Protein AF-A0A7W1UTQ9-F1 (afdb_monomer)

Nearest PDB structures (foldseek):
  7szv-assembly1_B-2  TM=9.797E-01  e=1.679E-14  Mycobacterium marinum
  2vig-assembly2_H  TM=9.813E-01  e=2.450E-12  Homo sapiens
  2vig-assembly2_F  TM=9.809E-01  e=3.772E-12  Homo sapiens
  1jqi-assembly1_B  TM=9.620E-01  e=3.114E-12  Rattus norvegicus
  1ukw-assembly1_A  TM=9.855E-01  e=5.534E-12  Thermus thermophilus

Structure (mmCIF, N/CA/C/O backbone):
data_AF-A0A7W1UTQ9-F1
#
_entry.id   AF-A0A7W1UTQ9-F1
#
loop_
_atom_site.group_P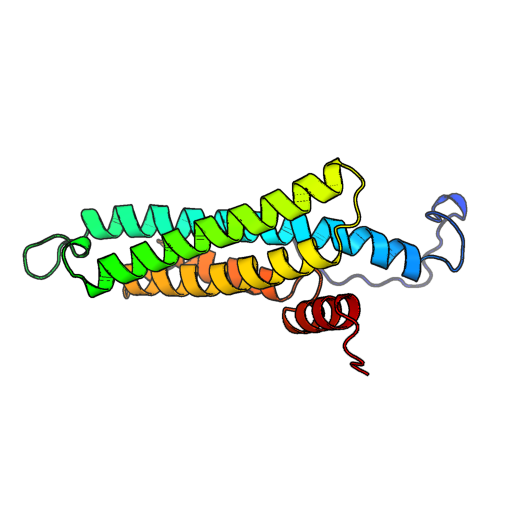DB
_atom_site.id
_atom_site.type_symbol
_atom_site.label_atom_id
_atom_site.label_alt_id
_atom_site.label_comp_id
_atom_site.label_asym_id
_atom_site.label_entity_id
_atom_site.label_seq_id
_atom_site.pdbx_PDB_ins_code
_atom_site.Cartn_x
_atom_site.Cartn_y
_atom_site.Cartn_z
_atom_site.occupancy
_atom_site.B_iso_or_equiv
_atom_site.auth_seq_id
_atom_site.auth_comp_id
_atom_site.auth_asym_id
_atom_site.auth_atom_id
_atom_site.pdbx_PDB_model_num
ATOM 1 N N . ASP A 1 1 ? 14.713 -11.312 3.404 1.00 89.75 1 ASP A N 1
ATOM 2 C CA . ASP A 1 1 ? 15.948 -10.779 4.019 1.00 89.75 1 ASP A CA 1
ATOM 3 C C . ASP A 1 1 ? 16.493 -9.666 3.128 1.00 89.75 1 ASP A C 1
ATOM 5 O O . ASP A 1 1 ? 16.121 -9.619 1.962 1.00 89.75 1 ASP A O 1
ATOM 9 N N . THR A 1 2 ? 17.295 -8.745 3.664 1.00 93.19 2 THR A N 1
ATOM 10 C CA . THR A 1 2 ? 17.804 -7.588 2.905 1.00 93.19 2 THR A CA 1
ATOM 11 C C . THR A 1 2 ? 19.288 -7.421 3.188 1.00 93.19 2 THR A C 1
ATOM 13 O O . THR A 1 2 ? 19.672 -7.238 4.341 1.00 93.19 2 THR A O 1
ATOM 16 N N . HIS A 1 3 ? 20.118 -7.466 2.145 1.00 95.69 3 HIS A N 1
ATOM 17 C CA . HIS A 1 3 ? 21.574 -7.466 2.269 1.00 95.69 3 HIS A CA 1
ATOM 18 C C . HIS A 1 3 ? 22.229 -6.624 1.172 1.00 95.69 3 HIS A C 1
ATOM 20 O O . HIS A 1 3 ? 21.743 -6.563 0.043 1.00 95.69 3 HIS A O 1
ATOM 26 N N . GLY A 1 4 ? 23.354 -5.986 1.497 1.00 96.44 4 GLY A N 1
ATOM 27 C CA . GLY A 1 4 ? 24.214 -5.371 0.488 1.00 96.44 4 GLY A CA 1
ATOM 28 C C . GLY A 1 4 ? 24.963 -6.438 -0.312 1.00 96.44 4 GLY A C 1
ATOM 29 O O . GLY A 1 4 ? 25.402 -7.438 0.253 1.00 96.44 4 GLY A O 1
ATOM 30 N N . LEU A 1 5 ? 25.133 -6.211 -1.616 1.00 96.50 5 LEU A N 1
ATOM 31 C CA . LEU A 1 5 ? 25.917 -7.069 -2.506 1.00 96.50 5 LEU A CA 1
ATOM 32 C C . LEU A 1 5 ? 27.124 -6.299 -3.047 1.00 96.50 5 LEU A C 1
ATOM 34 O O . LEU A 1 5 ? 27.010 -5.123 -3.392 1.00 96.50 5 LEU A O 1
ATOM 38 N N . ALA A 1 6 ? 28.269 -6.975 -3.148 1.00 96.75 6 ALA A N 1
ATOM 39 C CA . ALA A 1 6 ? 29.485 -6.443 -3.752 1.00 96.75 6 ALA A CA 1
ATOM 40 C C . ALA A 1 6 ? 29.976 -7.396 -4.844 1.00 96.75 6 ALA A C 1
ATOM 42 O O . ALA A 1 6 ? 30.065 -8.605 -4.632 1.00 96.75 6 ALA A O 1
ATOM 43 N N . PHE A 1 7 ? 30.314 -6.837 -6.004 1.00 97.00 7 PHE A N 1
ATOM 44 C CA . PHE A 1 7 ? 30.833 -7.580 -7.147 1.00 97.00 7 PHE A CA 1
ATOM 45 C C . PHE A 1 7 ? 32.273 -7.126 -7.397 1.00 97.00 7 PHE A C 1
ATOM 47 O O . PHE A 1 7 ? 32.495 -5.966 -7.736 1.00 97.00 7 PHE A O 1
ATOM 54 N N . ASN A 1 8 ? 33.245 -8.021 -7.211 1.00 97.69 8 ASN A N 1
ATOM 55 C CA . ASN A 1 8 ? 34.663 -7.759 -7.465 1.00 97.69 8 ASN A CA 1
ATOM 56 C C . ASN A 1 8 ? 35.216 -8.832 -8.405 1.00 97.69 8 ASN A C 1
ATOM 58 O O . ASN A 1 8 ? 35.176 -10.014 -8.067 1.00 97.69 8 ASN A O 1
ATOM 62 N N . ASP A 1 9 ? 35.669 -8.421 -9.591 1.00 97.06 9 ASP A N 1
ATOM 63 C CA . ASP A 1 9 ? 36.199 -9.296 -10.647 1.00 97.06 9 ASP A CA 1
ATOM 64 C C . ASP A 1 9 ? 35.330 -10.536 -10.958 1.00 97.06 9 ASP A C 1
ATOM 66 O O . ASP A 1 9 ? 35.819 -11.592 -11.371 1.00 97.06 9 ASP A O 1
ATOM 70 N N . CYS A 1 10 ? 34.008 -10.414 -10.784 1.00 97.56 10 CYS A N 1
ATOM 71 C CA . CYS A 1 10 ? 33.065 -11.495 -11.048 1.00 97.56 10 CYS A CA 1
ATOM 72 C C . CYS A 1 10 ? 33.012 -11.801 -12.551 1.00 97.56 10 CYS A C 1
ATOM 74 O O . CYS A 1 10 ? 32.627 -10.960 -13.364 1.00 97.56 10 CYS A O 1
ATOM 76 N N . ARG A 1 11 ? 33.357 -13.035 -12.926 1.00 97.56 11 ARG A N 1
ATOM 77 C CA . ARG A 1 11 ? 33.235 -13.523 -14.304 1.00 97.56 11 ARG A CA 1
ATOM 78 C C . ARG A 1 11 ? 31.848 -14.116 -14.514 1.00 97.56 11 ARG A C 1
ATOM 80 O O . ARG A 1 11 ? 31.490 -15.082 -13.849 1.00 97.56 11 ARG A O 1
ATOM 87 N N . VAL A 1 12 ? 31.093 -13.552 -15.452 1.00 97.38 12 VAL A N 1
ATOM 88 C CA . VAL A 1 12 ? 29.738 -13.999 -15.794 1.00 97.38 12 VAL A CA 1
ATOM 89 C C . VAL A 1 12 ? 29.716 -14.445 -17.262 1.00 97.38 12 VAL A C 1
ATOM 91 O O . VAL A 1 12 ? 30.163 -13.676 -18.119 1.00 97.38 12 VAL A O 1
ATOM 94 N N . PRO A 1 13 ? 29.235 -15.664 -17.574 1.00 97.94 13 PRO A N 1
ATOM 95 C CA . PRO A 1 13 ? 29.067 -16.128 -18.950 1.00 97.94 13 PRO A CA 1
ATOM 96 C C . PRO A 1 13 ? 28.185 -15.193 -19.787 1.00 97.94 13 PRO A C 1
ATOM 98 O O . PRO A 1 13 ? 27.215 -14.625 -19.288 1.00 97.94 13 PRO A O 1
ATOM 101 N N . ALA A 1 14 ? 28.495 -15.053 -21.080 1.00 97.00 14 ALA A N 1
ATOM 102 C CA . ALA A 1 14 ? 27.739 -14.174 -21.980 1.00 97.00 14 ALA A CA 1
ATOM 103 C C . ALA A 1 14 ? 26.271 -14.610 -22.160 1.00 97.00 14 ALA A C 1
ATOM 105 O O . ALA A 1 14 ? 25.413 -13.767 -22.402 1.00 97.00 14 ALA A O 1
ATOM 106 N N . GLU A 1 15 ? 25.987 -15.904 -22.000 1.00 97.44 15 GLU A N 1
ATOM 107 C CA . GLU A 1 15 ? 24.640 -16.493 -22.043 1.00 97.44 15 GLU A CA 1
ATOM 108 C C . GLU A 1 15 ? 23.722 -16.039 -20.896 1.00 97.44 15 GLU A C 1
ATOM 110 O O . GLU A 1 15 ? 22.506 -16.110 -21.035 1.00 97.44 15 GLU A O 1
ATOM 115 N N . ASN A 1 16 ? 24.273 -15.495 -19.803 1.00 97.50 16 ASN A N 1
ATOM 116 C CA . ASN A 1 16 ? 23.481 -14.951 -18.694 1.00 97.50 16 ASN A CA 1
ATOM 117 C C . ASN A 1 16 ? 22.987 -13.515 -18.963 1.00 97.50 16 ASN A C 1
ATOM 119 O O . ASN A 1 16 ? 22.353 -12.909 -18.096 1.00 97.50 16 ASN A O 1
ATOM 123 N N . LEU A 1 17 ? 23.299 -12.929 -20.125 1.00 96.25 17 LEU A N 1
ATOM 124 C CA . LEU A 1 17 ? 22.776 -11.623 -20.511 1.00 96.25 17 LEU A CA 1
ATOM 125 C C . LEU A 1 17 ? 21.264 -11.716 -20.762 1.00 96.25 17 LEU A C 1
ATOM 127 O O . LEU A 1 17 ? 20.819 -12.396 -21.683 1.00 96.25 17 LEU A O 1
ATOM 131 N N . LEU A 1 18 ? 20.480 -10.970 -19.984 1.00 94.75 18 LEU A N 1
ATOM 132 C CA . LEU A 1 18 ? 19.041 -10.842 -20.204 1.00 94.75 18 LEU A CA 1
ATOM 133 C C . LEU A 1 18 ? 18.758 -9.811 -21.306 1.00 94.75 18 LEU A C 1
ATOM 135 O O . LEU A 1 18 ? 19.064 -8.620 -21.173 1.00 94.75 18 LEU A O 1
ATOM 139 N N . GLY A 1 19 ? 18.176 -10.287 -22.407 1.00 93.62 19 GLY A N 1
ATOM 140 C CA . GLY A 1 19 ? 17.827 -9.464 -23.562 1.00 93.62 19 GLY A CA 1
ATOM 141 C C . GLY A 1 19 ? 19.052 -8.925 -24.306 1.00 93.62 19 GLY A C 1
ATOM 142 O O . GLY A 1 19 ? 20.062 -9.604 -24.480 1.00 93.62 19 GLY A O 1
ATOM 143 N N . THR A 1 20 ? 18.961 -7.682 -24.782 1.00 94.81 20 THR A N 1
ATOM 144 C CA . THR A 1 20 ? 19.984 -7.083 -25.654 1.00 94.81 20 THR A CA 1
ATOM 145 C C . THR A 1 20 ? 20.926 -6.164 -24.878 1.00 94.81 20 THR A C 1
ATOM 147 O O . THR A 1 20 ? 20.493 -5.296 -24.111 1.00 94.81 20 THR A O 1
ATOM 150 N N . ARG A 1 21 ? 22.240 -6.281 -25.124 1.00 95.31 21 ARG A N 1
ATOM 151 C CA . ARG A 1 21 ? 23.258 -5.393 -24.532 1.00 95.31 21 ARG A CA 1
ATOM 152 C C . ARG A 1 21 ? 22.908 -3.921 -24.798 1.00 95.31 21 ARG A C 1
ATOM 154 O O . ARG A 1 21 ? 22.602 -3.539 -25.922 1.00 95.31 21 ARG A O 1
ATOM 161 N N . GLY A 1 22 ? 22.966 -3.096 -23.751 1.00 95.19 22 GLY A N 1
ATOM 162 C CA . GLY A 1 22 ? 22.624 -1.667 -23.811 1.00 95.19 22 GLY A CA 1
ATOM 163 C C . GLY A 1 22 ? 21.135 -1.350 -23.621 1.00 95.19 22 GLY A C 1
ATOM 164 O O . GLY A 1 22 ? 20.782 -0.183 -23.491 1.00 95.19 22 GLY A O 1
ATOM 165 N N . ARG A 1 23 ? 20.256 -2.359 -23.538 1.00 94.56 23 ARG A N 1
ATOM 166 C CA . ARG A 1 23 ? 18.808 -2.180 -23.309 1.00 94.56 23 ARG A CA 1
ATOM 167 C C . ARG A 1 23 ? 18.374 -2.395 -21.858 1.00 94.56 23 ARG A C 1
ATOM 169 O O . ARG A 1 23 ? 17.179 -2.439 -21.593 1.00 94.56 23 ARG A O 1
ATOM 176 N N . GLY A 1 24 ? 19.314 -2.528 -20.919 1.00 93.38 24 GLY A N 1
ATOM 177 C CA . GLY A 1 24 ? 19.009 -2.835 -19.515 1.00 93.38 24 GLY A CA 1
ATOM 178 C C . GLY A 1 24 ? 18.099 -1.802 -18.848 1.00 93.38 24 GLY A C 1
ATOM 179 O O . GLY A 1 24 ? 17.149 -2.175 -18.179 1.00 93.38 24 GLY A O 1
ATOM 180 N N . PHE A 1 25 ? 18.327 -0.508 -19.097 1.00 90.75 25 PHE A N 1
ATOM 181 C CA . PHE A 1 25 ? 17.506 0.552 -18.505 1.00 90.75 25 PHE A CA 1
ATOM 182 C C . PHE A 1 25 ? 16.053 0.536 -19.004 1.00 90.75 25 PHE A C 1
ATOM 184 O O . PHE A 1 25 ? 15.135 0.646 -18.203 1.00 90.75 25 PHE A O 1
ATOM 191 N N . ALA A 1 26 ? 15.837 0.359 -20.312 1.00 88.44 26 ALA A N 1
ATOM 192 C CA . ALA A 1 26 ? 14.489 0.290 -20.881 1.00 88.44 26 ALA A CA 1
ATOM 193 C C . ALA A 1 26 ? 13.723 -0.941 -20.370 1.00 88.44 26 ALA A C 1
ATOM 195 O O . ALA A 1 26 ? 12.605 -0.796 -19.894 1.00 88.44 26 ALA A O 1
ATOM 196 N N . GLN A 1 27 ? 14.368 -2.115 -20.379 1.00 89.00 27 GLN A N 1
ATOM 197 C CA . GLN A 1 27 ? 13.790 -3.347 -19.827 1.00 89.00 27 GLN A CA 1
ATOM 198 C C . GLN A 1 27 ? 13.458 -3.201 -18.336 1.00 89.00 27 GLN A C 1
ATOM 200 O O . GLN A 1 27 ? 12.397 -3.618 -17.892 1.00 89.00 27 GLN A O 1
ATOM 205 N N . PHE A 1 28 ? 14.346 -2.572 -17.558 1.00 88.12 28 PHE A N 1
ATOM 206 C CA . PHE A 1 28 ? 14.101 -2.318 -16.141 1.00 88.12 28 PHE A CA 1
ATOM 207 C C . PHE A 1 28 ? 12.861 -1.444 -15.924 1.00 88.12 28 PHE A C 1
ATOM 209 O O . PHE A 1 28 ? 12.029 -1.776 -15.088 1.00 88.12 28 PHE A O 1
ATOM 216 N N . LEU A 1 29 ? 12.706 -0.358 -16.691 1.00 85.75 29 LEU A N 1
ATOM 217 C CA . LEU A 1 29 ? 11.546 0.527 -16.564 1.00 85.75 29 LEU A CA 1
ATOM 218 C C . LEU A 1 29 ? 10.218 -0.160 -16.905 1.00 85.75 29 LEU A C 1
ATOM 220 O O . LEU A 1 29 ? 9.220 0.167 -16.272 1.00 85.75 29 LEU A O 1
ATOM 224 N N . GLU A 1 30 ? 10.206 -1.085 -17.867 1.00 82.56 30 GLU A N 1
ATOM 225 C CA . GLU A 1 30 ? 9.004 -1.845 -18.245 1.00 82.56 30 GLU A CA 1
ATOM 226 C C . GLU A 1 30 ? 8.501 -2.733 -17.094 1.00 82.56 30 GLU A C 1
ATOM 228 O O . GLU A 1 30 ? 7.301 -2.807 -16.847 1.00 82.56 30 GLU A O 1
ATOM 233 N N . ILE A 1 31 ? 9.413 -3.350 -16.337 1.00 86.69 31 ILE A N 1
ATOM 234 C CA . ILE A 1 31 ? 9.070 -4.267 -15.234 1.00 86.69 31 ILE A CA 1
ATOM 235 C C . ILE A 1 31 ? 8.538 -3.513 -14.000 1.00 86.69 31 ILE A C 1
ATOM 237 O O . ILE A 1 31 ? 7.732 -4.046 -13.237 1.00 86.69 31 ILE A O 1
ATOM 241 N N . LEU A 1 32 ? 8.948 -2.255 -13.798 1.00 89.50 32 LEU A N 1
ATOM 242 C CA . LEU A 1 32 ? 8.516 -1.461 -12.639 1.00 89.50 32 LEU A CA 1
ATOM 243 C C . LEU A 1 32 ? 7.004 -1.202 -12.609 1.00 89.50 32 LEU A C 1
ATOM 245 O O . LEU A 1 32 ? 6.445 -0.982 -11.534 1.00 89.50 32 LEU A O 1
ATOM 249 N N . ASP A 1 33 ? 6.341 -1.170 -13.765 1.00 92.25 33 ASP A N 1
ATOM 250 C CA . ASP A 1 33 ? 4.904 -0.895 -13.827 1.00 92.25 33 ASP A CA 1
ATOM 251 C C . ASP A 1 33 ? 4.102 -2.039 -13.175 1.00 92.25 33 ASP A C 1
ATOM 253 O O . ASP A 1 33 ? 3.206 -1.776 -12.370 1.00 92.25 33 ASP A O 1
ATOM 257 N N . GLU A 1 34 ? 4.490 -3.294 -13.418 1.00 94.06 34 GLU A N 1
ATOM 258 C CA . GLU A 1 34 ? 3.906 -4.480 -12.777 1.00 94.06 34 GLU A CA 1
ATOM 259 C C . GLU A 1 34 ? 4.206 -4.502 -11.269 1.00 94.06 34 GLU A C 1
ATOM 261 O O . GLU A 1 34 ? 3.307 -4.702 -10.444 1.00 94.06 34 GLU A O 1
ATOM 266 N N . GLY A 1 35 ? 5.453 -4.194 -10.888 1.00 95.31 35 GLY A N 1
ATOM 267 C CA . GLY A 1 35 ? 5.878 -4.120 -9.486 1.00 95.31 35 GLY A CA 1
ATOM 268 C C . GLY A 1 35 ? 5.045 -3.138 -8.652 1.00 95.31 35 GLY A C 1
ATOM 269 O O . GLY A 1 35 ? 4.682 -3.430 -7.509 1.00 95.31 35 GLY A O 1
ATOM 270 N N . ARG A 1 36 ? 4.646 -1.999 -9.232 1.00 97.62 36 ARG A N 1
ATOM 271 C CA . ARG A 1 36 ? 3.767 -1.023 -8.562 1.00 97.62 36 ARG A CA 1
ATOM 272 C C . ARG A 1 36 ? 2.390 -1.593 -8.245 1.00 97.62 36 ARG A C 1
ATOM 274 O O . ARG A 1 36 ? 1.881 -1.326 -7.157 1.00 97.62 36 ARG A O 1
ATOM 281 N N . VAL A 1 37 ? 1.805 -2.384 -9.147 1.00 98.00 37 VAL A N 1
ATOM 282 C CA . VAL A 1 37 ? 0.515 -3.053 -8.906 1.00 98.00 37 VAL A CA 1
ATOM 283 C C . VAL A 1 37 ? 0.646 -4.038 -7.743 1.00 98.00 37 VAL A C 1
ATOM 285 O O . VAL A 1 37 ? -0.193 -4.034 -6.840 1.00 98.00 37 VAL A O 1
ATOM 288 N N . ALA A 1 38 ? 1.735 -4.811 -7.702 1.00 97.31 38 ALA A N 1
ATOM 289 C CA . ALA A 1 38 ? 2.001 -5.753 -6.617 1.00 97.31 38 ALA A CA 1
ATOM 290 C C . ALA A 1 38 ? 2.157 -5.054 -5.251 1.00 97.31 38 ALA A C 1
ATOM 292 O O . ALA A 1 38 ? 1.511 -5.446 -4.277 1.00 97.31 38 ALA A O 1
ATOM 293 N N . ILE A 1 39 ? 2.947 -3.976 -5.168 1.00 98.19 39 ILE A N 1
ATOM 294 C CA . ILE A 1 39 ? 3.104 -3.193 -3.927 1.00 98.19 39 ILE A CA 1
ATOM 295 C C . ILE A 1 39 ? 1.779 -2.558 -3.489 1.00 98.19 39 ILE A C 1
ATOM 297 O O . ILE A 1 39 ? 1.453 -2.560 -2.300 1.00 98.19 39 ILE A O 1
ATOM 301 N N . ALA A 1 40 ? 0.988 -2.045 -4.432 1.00 98.50 40 ALA A N 1
ATOM 302 C CA . ALA A 1 40 ? -0.324 -1.488 -4.133 1.00 98.50 40 ALA A CA 1
ATOM 303 C C . ALA A 1 40 ? -1.284 -2.556 -3.569 1.00 98.50 40 ALA A C 1
ATOM 305 O O . ALA A 1 40 ? -2.015 -2.289 -2.615 1.00 98.50 40 ALA A O 1
ATOM 306 N N . ALA A 1 41 ? -1.238 -3.785 -4.092 1.00 98.62 41 ALA A N 1
ATOM 307 C CA . ALA A 1 41 ? -2.017 -4.909 -3.575 1.00 98.62 41 ALA A CA 1
ATOM 308 C C . ALA A 1 41 ? -1.611 -5.304 -2.142 1.00 98.62 41 ALA A C 1
ATOM 310 O O . ALA A 1 41 ? -2.486 -5.563 -1.312 1.00 98.62 41 ALA A O 1
ATOM 311 N N . LEU A 1 42 ? -0.311 -5.281 -1.812 1.00 98.31 42 LEU A N 1
ATOM 312 C CA . LEU A 1 42 ? 0.152 -5.473 -0.429 1.00 98.31 42 LEU A CA 1
ATOM 313 C C . LEU A 1 42 ? -0.444 -4.415 0.507 1.00 98.31 42 LEU A C 1
ATOM 315 O O . LEU A 1 42 ? -0.930 -4.748 1.588 1.00 98.31 42 LEU A O 1
ATOM 319 N N . ALA A 1 43 ? -0.458 -3.152 0.076 1.00 98.50 43 ALA A N 1
ATOM 320 C CA . ALA A 1 43 ? -1.016 -2.054 0.856 1.00 98.50 43 ALA A CA 1
ATOM 321 C C . ALA A 1 43 ? -2.523 -2.227 1.120 1.00 98.50 43 ALA A C 1
ATOM 323 O O . ALA A 1 43 ? -2.969 -2.018 2.246 1.00 98.50 43 ALA A O 1
ATOM 324 N N . VAL A 1 44 ? -3.297 -2.704 0.135 1.00 98.81 44 VAL A N 1
ATOM 325 C CA . VAL A 1 44 ? -4.718 -3.063 0.327 1.00 98.81 44 VAL A CA 1
ATOM 326 C C . VAL A 1 44 ? -4.883 -4.122 1.421 1.00 98.81 44 VAL A C 1
ATOM 328 O O . VAL A 1 44 ? -5.763 -3.993 2.271 1.00 98.81 44 VAL A O 1
ATOM 331 N N . GLY A 1 45 ? -4.024 -5.147 1.438 1.00 98.50 45 GLY A N 1
ATOM 332 C CA . GLY A 1 45 ? -4.034 -6.172 2.485 1.00 98.50 45 GLY A CA 1
ATOM 333 C C . GLY A 1 45 ? -3.742 -5.609 3.880 1.00 98.50 45 GLY A C 1
ATOM 334 O O . GLY A 1 45 ? -4.403 -5.986 4.848 1.00 98.50 45 GLY A O 1
ATOM 335 N N . VAL A 1 46 ? -2.801 -4.665 3.983 1.00 98.38 46 VAL A N 1
ATOM 336 C CA . VAL A 1 46 ? -2.501 -3.968 5.244 1.00 98.38 46 VAL A CA 1
ATOM 337 C C . VAL A 1 46 ? -3.707 -3.162 5.728 1.00 98.38 46 VAL A C 1
ATOM 339 O O . VAL A 1 46 ? -4.087 -3.296 6.890 1.00 98.38 46 VAL A O 1
ATOM 342 N N . ILE A 1 47 ? -4.339 -2.371 4.851 1.00 98.69 47 ILE A N 1
ATOM 343 C CA . ILE A 1 47 ? -5.519 -1.571 5.216 1.00 98.69 47 ILE A CA 1
ATOM 344 C C . ILE A 1 47 ? -6.650 -2.487 5.704 1.00 98.69 47 ILE A C 1
ATOM 346 O O . ILE A 1 47 ? -7.208 -2.232 6.770 1.00 98.69 47 ILE A O 1
ATOM 350 N N . GLN A 1 48 ? -6.948 -3.573 4.976 1.00 98.69 48 GLN A N 1
ATOM 351 C CA . GLN A 1 48 ? -7.975 -4.544 5.378 1.00 98.69 48 GLN A CA 1
ATOM 352 C C . GLN A 1 48 ? -7.704 -5.065 6.786 1.00 98.69 48 GLN A C 1
ATOM 354 O O . GLN A 1 48 ? -8.597 -5.056 7.630 1.00 98.69 48 GLN A O 1
ATOM 359 N N . ARG A 1 49 ? -6.460 -5.471 7.065 1.00 98.06 49 ARG A N 1
ATOM 360 C CA . ARG A 1 49 ? -6.131 -6.017 8.378 1.00 98.06 49 ARG A CA 1
ATOM 361 C C . ARG A 1 49 ? -6.289 -4.983 9.491 1.00 98.06 49 ARG A C 1
ATOM 363 O O . ARG A 1 49 ? -6.787 -5.323 10.560 1.00 98.06 49 ARG A O 1
ATOM 370 N N . CYS A 1 50 ? -5.927 -3.726 9.235 1.00 98.31 50 CYS A N 1
ATOM 371 C CA . CYS A 1 50 ? -6.159 -2.630 10.174 1.00 98.31 50 CYS A CA 1
ATOM 372 C C . CYS A 1 50 ? -7.647 -2.403 10.463 1.00 98.31 50 CYS A C 1
ATOM 374 O O . CYS A 1 50 ? -7.990 -2.166 11.620 1.00 98.31 50 CYS A O 1
ATOM 376 N N . VAL A 1 51 ? -8.519 -2.490 9.452 1.00 98.62 51 VAL A N 1
ATOM 377 C CA . VAL A 1 51 ? -9.976 -2.406 9.643 1.00 98.62 51 VAL A CA 1
ATOM 378 C C . VAL A 1 51 ? -10.464 -3.565 10.508 1.00 98.62 51 VAL A C 1
ATOM 380 O O . VAL A 1 51 ? -11.099 -3.321 11.533 1.00 98.62 51 VAL A O 1
ATOM 383 N N . ASP A 1 52 ? -10.121 -4.802 10.145 1.00 98.44 52 ASP A N 1
ATOM 384 C CA . ASP A 1 52 ? -10.580 -6.008 10.843 1.00 98.44 52 ASP A CA 1
ATOM 385 C C . ASP A 1 52 ? -10.185 -5.983 12.329 1.00 98.44 52 ASP A C 1
ATOM 387 O O . ASP A 1 52 ? -11.023 -6.180 13.214 1.00 98.44 52 ASP A O 1
ATOM 391 N N . ASP A 1 53 ? -8.912 -5.679 12.608 1.00 97.31 53 ASP A N 1
ATOM 392 C CA . ASP A 1 53 ? -8.378 -5.601 13.969 1.00 97.31 53 ASP A CA 1
ATOM 393 C C . ASP A 1 53 ? -9.012 -4.455 14.765 1.00 97.31 53 ASP A C 1
ATOM 395 O O . ASP A 1 53 ? -9.346 -4.622 15.941 1.00 97.31 53 ASP A O 1
ATOM 399 N N . ALA A 1 54 ? -9.206 -3.290 14.140 1.00 97.94 54 ALA A N 1
ATOM 400 C CA . ALA A 1 54 ? -9.820 -2.142 14.796 1.00 97.94 54 ALA A CA 1
ATOM 401 C C . ALA A 1 54 ? -11.298 -2.379 15.119 1.00 97.94 54 ALA A C 1
ATOM 403 O O . ALA A 1 54 ? -11.735 -2.013 16.209 1.00 97.94 54 ALA A O 1
ATOM 404 N N . VAL A 1 55 ? -12.060 -3.002 14.216 1.00 98.56 55 VAL A N 1
ATOM 405 C CA . VAL A 1 55 ? -13.470 -3.357 14.443 1.00 98.56 55 VAL A CA 1
ATOM 406 C C . VAL A 1 55 ? -13.592 -4.358 15.585 1.00 98.56 55 VAL A C 1
ATOM 408 O O . VAL A 1 55 ? -14.410 -4.153 16.486 1.00 98.56 55 VAL A O 1
ATOM 411 N N . LEU A 1 56 ? -12.776 -5.416 15.581 1.00 98.19 56 LEU A N 1
ATOM 412 C CA . LEU A 1 56 ? -12.778 -6.414 16.649 1.00 98.19 56 LEU A CA 1
ATOM 413 C C . LEU A 1 56 ? -12.463 -5.761 18.001 1.00 98.19 56 LEU A C 1
ATOM 415 O O . LEU A 1 56 ? -13.275 -5.811 18.928 1.00 98.19 56 LEU A O 1
ATOM 419 N N . TYR A 1 57 ? -11.333 -5.055 18.085 1.00 97.88 57 TYR A N 1
ATOM 420 C CA . TYR A 1 57 ? -10.890 -4.426 19.326 1.00 97.88 57 TYR A CA 1
ATOM 421 C C . TYR A 1 57 ? -11.875 -3.369 19.829 1.00 97.88 57 TYR A C 1
ATOM 423 O O . TYR A 1 57 ? -12.131 -3.283 21.030 1.00 97.88 57 TYR A O 1
ATOM 431 N N . ALA A 1 58 ? -12.472 -2.578 18.932 1.00 98.38 58 ALA A N 1
ATOM 432 C CA . ALA A 1 58 ? -13.420 -1.541 19.318 1.00 98.38 58 ALA A CA 1
ATOM 433 C C . ALA A 1 58 ? -14.708 -2.097 19.946 1.00 98.38 58 ALA A C 1
ATOM 435 O O . ALA A 1 58 ? -15.322 -1.417 20.776 1.00 98.38 58 ALA A O 1
ATOM 436 N N . ASN A 1 59 ? -15.104 -3.316 19.574 1.00 98.56 59 ASN A N 1
ATOM 437 C CA . ASN A 1 59 ? -16.276 -3.990 20.126 1.00 98.56 59 ASN A CA 1
ATOM 438 C C . ASN A 1 59 ? -15.977 -4.735 21.436 1.00 98.56 59 ASN A C 1
ATOM 440 O O . ASN A 1 59 ? -16.844 -4.799 22.306 1.00 98.56 59 ASN A O 1
ATOM 444 N N . GLU A 1 60 ? -14.763 -5.259 21.613 1.00 97.81 60 GLU A N 1
ATOM 445 C CA . GLU A 1 60 ? -14.373 -5.993 22.826 1.00 97.81 60 GLU A CA 1
ATOM 446 C C . GLU A 1 60 ? -13.880 -5.068 23.947 1.00 97.81 60 GLU A C 1
ATOM 448 O O . GLU A 1 60 ? -14.182 -5.260 25.132 1.00 97.81 60 GLU A O 1
ATOM 453 N N . ARG A 1 61 ? -13.114 -4.029 23.597 1.00 98.00 61 ARG A N 1
ATOM 454 C CA . ARG A 1 61 ? -12.521 -3.125 24.578 1.00 98.00 61 ARG A CA 1
ATOM 455 C C . ARG A 1 61 ? -13.589 -2.225 25.181 1.00 98.00 61 ARG A C 1
ATOM 457 O O . ARG A 1 61 ? -14.176 -1.390 24.502 1.00 98.00 61 ARG A O 1
ATOM 464 N N . THR A 1 62 ? -13.754 -2.318 26.497 1.00 98.25 62 THR A N 1
ATOM 465 C CA . THR A 1 62 ? -14.651 -1.449 27.266 1.00 98.25 62 THR A CA 1
ATOM 466 C C . THR A 1 62 ? -13.883 -0.325 27.962 1.00 98.25 62 THR A C 1
ATOM 468 O O . THR A 1 62 ? -12.861 -0.558 28.609 1.00 98.25 62 THR A O 1
ATOM 471 N N . ALA A 1 63 ? -14.399 0.900 27.862 1.00 97.19 63 ALA A N 1
ATOM 472 C CA . ALA A 1 63 ? -13.978 2.047 28.663 1.00 97.19 63 ALA A CA 1
ATOM 473 C C . ALA A 1 63 ? -15.199 2.918 28.974 1.00 97.19 63 ALA A C 1
ATOM 475 O O . ALA A 1 63 ? -16.118 3.013 28.164 1.00 97.19 63 ALA A O 1
ATOM 476 N N . PHE A 1 64 ? -15.223 3.543 30.155 1.00 96.56 64 PHE A N 1
ATOM 477 C CA . PHE A 1 64 ? -16.366 4.354 30.603 1.00 96.56 64 PHE A CA 1
ATOM 478 C C . PHE A 1 64 ? -17.712 3.598 30.536 1.00 96.56 64 PHE A C 1
ATOM 480 O O . PHE A 1 64 ? -18.744 4.168 30.198 1.00 96.56 64 PHE A O 1
ATOM 487 N N . GLY A 1 65 ? -17.692 2.294 30.842 1.00 97.44 65 GLY A N 1
ATOM 488 C CA . GLY A 1 65 ? -18.893 1.461 30.971 1.00 97.44 65 GLY A CA 1
ATOM 489 C C . GLY A 1 65 ? -19.499 0.919 29.670 1.00 97.44 65 GLY A C 1
ATOM 490 O O . GLY A 1 65 ? -20.561 0.309 29.733 1.00 97.44 65 GLY A O 1
ATOM 491 N N . ARG A 1 66 ? -18.863 1.109 28.503 1.00 98.06 66 ARG A N 1
ATOM 492 C CA . ARG A 1 66 ? -19.329 0.550 27.216 1.00 98.06 66 ARG A CA 1
ATOM 493 C C . ARG A 1 66 ? -18.174 0.233 26.250 1.00 98.06 66 ARG A C 1
ATOM 495 O O . ARG A 1 66 ? -17.069 0.741 26.467 1.00 98.06 66 ARG A O 1
ATOM 502 N N . PRO A 1 67 ? -18.406 -0.553 25.182 1.00 98.62 67 PRO A N 1
ATOM 503 C CA . PRO A 1 67 ? -17.425 -0.742 24.117 1.00 98.62 67 PRO A CA 1
ATOM 504 C C . PRO A 1 67 ? -16.939 0.589 23.539 1.00 98.62 67 PRO A C 1
ATOM 506 O O . PRO A 1 67 ? -17.737 1.508 23.326 1.00 98.62 67 PRO A O 1
ATOM 509 N N . ILE A 1 68 ? -15.639 0.711 23.264 1.00 98.62 68 ILE A N 1
ATOM 510 C CA . ILE A 1 68 ? -15.070 1.965 22.751 1.00 98.62 68 ILE A CA 1
ATOM 511 C C . ILE A 1 68 ? -15.609 2.323 21.361 1.00 98.62 68 ILE A C 1
ATOM 513 O O . ILE A 1 68 ? -15.678 3.510 21.044 1.00 98.62 68 ILE A O 1
ATOM 517 N N . GLY A 1 69 ? -16.055 1.333 20.579 1.00 98.50 69 GLY A N 1
ATOM 518 C CA . GLY A 1 69 ? -16.713 1.515 19.283 1.00 98.50 69 GLY A CA 1
ATOM 519 C C . GLY A 1 69 ? -18.037 2.282 19.358 1.00 98.50 69 GLY A C 1
ATOM 520 O O . GLY A 1 69 ? -18.445 2.885 18.372 1.00 98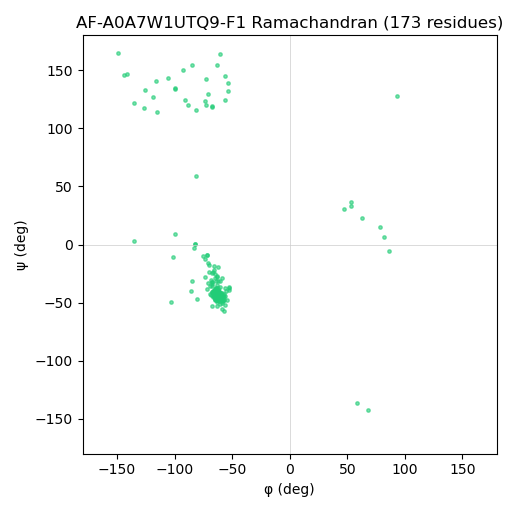.50 69 GLY A O 1
ATOM 521 N N . ALA A 1 70 ? -18.670 2.365 20.535 1.00 98.38 70 ALA A N 1
ATOM 522 C CA . ALA A 1 70 ? -19.848 3.210 20.748 1.00 98.38 70 ALA A CA 1
ATOM 523 C C . ALA A 1 70 ? -19.518 4.719 20.774 1.00 98.38 70 ALA A C 1
ATOM 525 O O . ALA A 1 70 ? -20.423 5.556 20.808 1.00 98.38 70 ALA A O 1
ATOM 526 N N . ASN A 1 71 ? -18.233 5.090 20.799 1.00 98.25 71 ASN A N 1
AT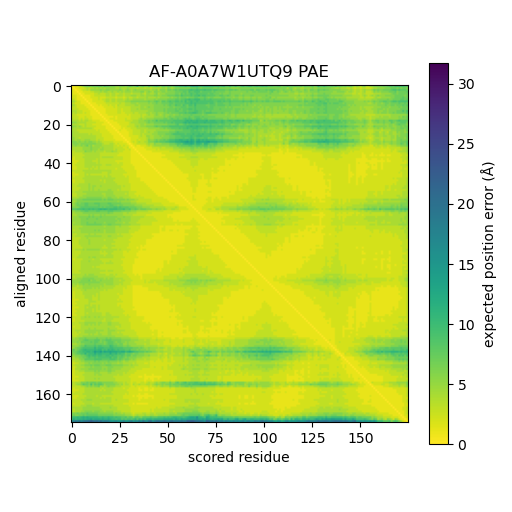OM 527 C CA . ASN A 1 71 ? -17.798 6.480 20.731 1.00 98.25 71 ASN A CA 1
ATOM 528 C C . ASN A 1 71 ? -17.566 6.881 19.271 1.00 98.25 71 ASN A C 1
ATOM 530 O O . ASN A 1 71 ? -16.736 6.289 18.583 1.00 98.25 71 ASN A O 1
ATOM 534 N N . GLN A 1 72 ? -18.238 7.943 18.824 1.00 98.19 72 GLN A N 1
ATOM 535 C CA . GLN A 1 72 ? -18.172 8.429 17.439 1.00 98.19 72 GLN A CA 1
ATOM 536 C C . GLN A 1 72 ? -16.740 8.668 16.944 1.00 98.19 72 GLN A C 1
ATOM 538 O O . GLN A 1 72 ? -16.429 8.318 15.816 1.00 98.19 72 GLN A O 1
ATOM 543 N N . GLY A 1 73 ? -15.839 9.175 17.794 1.00 97.50 73 GLY A N 1
ATOM 544 C CA . GLY A 1 73 ? -14.434 9.373 17.414 1.00 97.50 73 GLY A CA 1
ATOM 545 C C . GLY A 1 73 ? -13.704 8.084 17.007 1.00 97.50 73 GLY A C 1
ATOM 546 O O . GLY A 1 73 ? -12.834 8.127 16.144 1.00 97.50 73 GLY A O 1
ATOM 547 N N . VAL A 1 74 ? -14.076 6.934 17.582 1.00 98.56 74 VAL A N 1
ATOM 548 C CA . VAL A 1 74 ? -13.559 5.616 17.173 1.00 98.56 74 VAL A CA 1
ATOM 549 C C . VAL A 1 74 ? -14.297 5.127 15.928 1.00 98.56 74 VAL A C 1
ATOM 551 O O . VAL A 1 74 ? -13.659 4.728 14.958 1.00 98.56 74 VAL A O 1
ATOM 554 N N . ALA A 1 75 ? -15.631 5.211 15.925 1.00 98.56 75 ALA A N 1
ATOM 555 C CA . ALA A 1 75 ? -16.461 4.740 14.816 1.00 98.56 75 ALA A CA 1
ATOM 556 C C . ALA A 1 75 ? -16.161 5.459 13.487 1.00 98.56 75 ALA A C 1
ATOM 558 O O . ALA A 1 75 ? -16.077 4.813 12.443 1.00 98.56 75 ALA A O 1
ATOM 559 N N . PHE A 1 76 ? -15.953 6.778 13.514 1.00 98.75 76 PHE A N 1
ATOM 560 C CA . PHE A 1 76 ? -15.606 7.564 12.326 1.00 98.75 76 PHE A CA 1
ATOM 561 C C . PHE A 1 76 ? -14.245 7.162 11.773 1.00 98.75 76 PHE A C 1
ATOM 563 O O . PHE A 1 76 ? -14.129 6.899 10.587 1.00 98.75 76 PHE A O 1
ATOM 570 N N . ARG A 1 77 ? -13.245 6.983 12.640 1.00 98.56 77 ARG A N 1
ATOM 571 C CA . ARG A 1 77 ? -11.901 6.563 12.228 1.00 98.56 77 ARG A CA 1
ATOM 572 C C . ARG A 1 77 ? -11.903 5.175 11.578 1.00 98.56 77 ARG A C 1
ATOM 574 O O . ARG A 1 77 ? -11.184 4.958 10.611 1.00 98.56 77 ARG A O 1
ATOM 581 N N . ILE A 1 78 ? -12.730 4.251 12.073 1.00 98.75 78 ILE A N 1
ATOM 582 C CA . ILE A 1 78 ? -12.957 2.946 11.427 1.00 98.75 78 ILE A CA 1
ATOM 583 C C . ILE A 1 78 ? -13.649 3.119 10.071 1.00 98.75 78 ILE A C 1
ATOM 585 O O . ILE A 1 78 ? -13.228 2.510 9.093 1.00 98.75 78 ILE A O 1
ATOM 589 N N . SER A 1 79 ? -14.667 3.977 9.999 1.00 98.81 79 SER A N 1
ATOM 590 C CA . SER A 1 79 ? -15.392 4.253 8.752 1.00 98.81 79 SER A CA 1
ATOM 591 C C . SER A 1 79 ? -14.475 4.857 7.681 1.00 98.81 79 SER A C 1
ATOM 593 O O . SER A 1 79 ? -14.525 4.440 6.529 1.00 98.81 79 SER A O 1
ATOM 595 N N . ASP A 1 80 ? -13.589 5.781 8.057 1.00 98.81 80 ASP A N 1
ATOM 596 C CA . ASP A 1 80 ? -12.617 6.397 7.147 1.00 98.81 80 ASP A CA 1
ATOM 597 C C . ASP A 1 80 ? -11.602 5.372 6.613 1.00 98.81 80 ASP A C 1
ATOM 599 O O . ASP A 1 80 ? -11.242 5.411 5.434 1.00 98.81 80 ASP A O 1
ATOM 603 N N . MET A 1 81 ? -11.166 4.421 7.454 1.00 98.75 81 MET A N 1
ATOM 604 C CA . MET A 1 81 ? -10.322 3.303 7.009 1.00 98.75 81 MET A CA 1
ATOM 605 C C . MET A 1 81 ? -11.052 2.387 6.019 1.00 98.75 81 MET A C 1
ATOM 607 O O . MET A 1 81 ? -10.452 1.952 5.042 1.00 98.75 81 MET A O 1
ATOM 611 N N . GLU A 1 82 ? -12.340 2.115 6.231 1.00 98.81 82 GLU A N 1
ATOM 612 C CA . GLU A 1 82 ? -13.138 1.302 5.303 1.00 98.81 82 GLU A CA 1
ATOM 613 C C . GLU A 1 82 ? -13.322 2.002 3.948 1.00 98.81 82 GLU A C 1
ATOM 615 O O . GLU A 1 82 ? -13.182 1.393 2.884 1.00 98.81 82 GLU A O 1
ATOM 620 N N . VAL A 1 83 ? -13.563 3.316 3.959 1.00 98.94 83 VAL A N 1
ATOM 621 C CA . VAL A 1 83 ? -13.646 4.115 2.729 1.00 98.94 83 VAL A CA 1
ATOM 622 C C . VAL A 1 83 ? -12.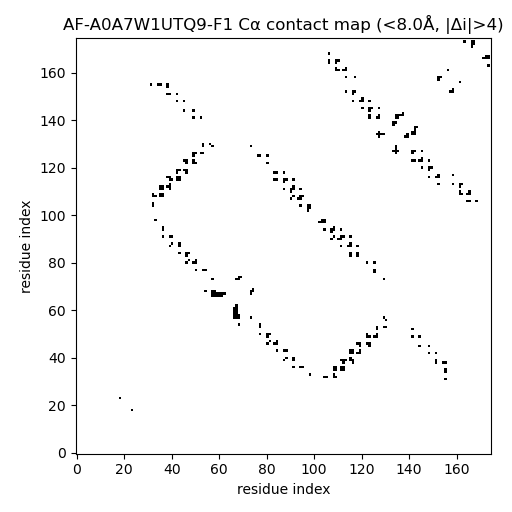327 4.061 1.956 1.00 98.94 83 VAL A C 1
ATOM 624 O O . VAL A 1 83 ? -12.333 3.821 0.743 1.00 98.94 83 VAL A O 1
ATOM 627 N N . SER A 1 84 ? -11.192 4.249 2.636 1.00 98.88 84 SER A N 1
ATOM 628 C CA . SER A 1 84 ? -9.882 4.222 1.979 1.00 98.88 84 SER A CA 1
ATOM 629 C C . SER A 1 84 ? -9.517 2.828 1.467 1.00 98.88 84 SER A C 1
ATOM 631 O O . SER A 1 84 ? -8.949 2.705 0.381 1.00 98.88 84 SER A O 1
ATOM 633 N N . LEU A 1 85 ? -9.922 1.772 2.177 1.00 98.88 85 LEU A N 1
ATOM 634 C CA . LEU A 1 85 ? -9.781 0.388 1.736 1.00 98.88 85 LEU A CA 1
ATOM 635 C C . LEU A 1 85 ? -10.498 0.136 0.412 1.00 98.88 85 LEU A C 1
ATOM 637 O O . LEU A 1 85 ? -9.909 -0.411 -0.523 1.00 98.88 85 LEU A O 1
ATOM 641 N N . HIS A 1 86 ? -11.766 0.538 0.325 1.00 98.88 86 HIS A N 1
ATOM 642 C CA . HIS A 1 86 ? -12.558 0.380 -0.888 1.00 98.88 86 HIS A CA 1
ATOM 643 C C . HIS A 1 86 ? -11.951 1.156 -2.057 1.00 98.88 86 HIS A C 1
ATOM 645 O O . HIS A 1 86 ? -11.773 0.593 -3.140 1.00 98.88 86 HIS A O 1
ATOM 651 N N . ALA A 1 87 ? -11.573 2.415 -1.836 1.00 98.88 87 ALA A N 1
ATOM 652 C CA . ALA A 1 87 ? -10.921 3.2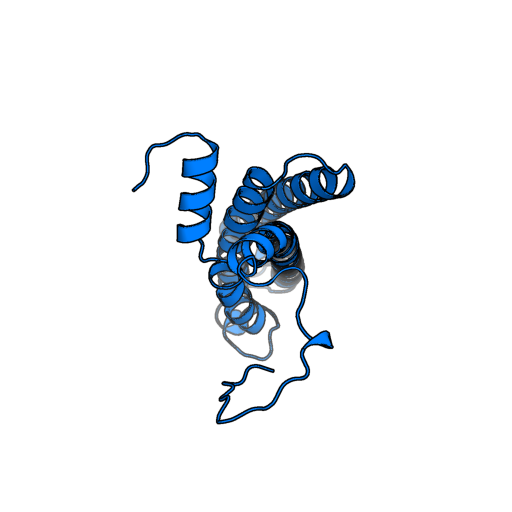30 -2.855 1.00 98.88 87 ALA A CA 1
ATOM 653 C C . ALA A 1 87 ? -9.607 2.593 -3.341 1.00 98.88 87 ALA A C 1
ATOM 655 O O . ALA A 1 87 ? -9.415 2.420 -4.546 1.00 98.88 87 ALA A O 1
ATOM 656 N N . ALA A 1 88 ? -8.739 2.164 -2.421 1.00 98.88 88 ALA A N 1
ATOM 657 C CA . ALA A 1 88 ? -7.470 1.523 -2.754 1.00 98.88 88 ALA A CA 1
ATOM 658 C C . ALA A 1 88 ? -7.689 0.225 -3.540 1.00 98.88 88 ALA A C 1
ATOM 660 O O . ALA A 1 88 ? -7.071 0.024 -4.585 1.00 98.88 88 ALA A O 1
ATOM 661 N N . ARG A 1 89 ? -8.621 -0.628 -3.098 1.00 98.88 89 ARG A N 1
ATOM 662 C CA . ARG A 1 89 ? -8.954 -1.887 -3.775 1.00 98.88 89 ARG A CA 1
ATOM 663 C C . ARG A 1 89 ? -9.435 -1.660 -5.205 1.00 98.88 89 ARG A C 1
ATOM 665 O O . ARG A 1 89 ? -8.981 -2.357 -6.109 1.00 98.88 89 ARG A O 1
ATOM 672 N N . HIS A 1 90 ? -10.310 -0.679 -5.423 1.00 98.88 90 HIS A N 1
ATOM 673 C CA . HIS A 1 90 ? -10.790 -0.352 -6.764 1.00 98.88 90 HIS A CA 1
ATOM 674 C C . HIS A 1 90 ? -9.664 0.126 -7.686 1.00 98.88 90 HIS A C 1
ATOM 676 O O . HIS A 1 90 ? -9.583 -0.337 -8.822 1.00 98.88 90 HIS A O 1
ATOM 682 N N . LEU A 1 91 ? -8.775 0.998 -7.201 1.00 98.88 91 LEU A N 1
ATOM 683 C CA . LEU A 1 91 ? -7.629 1.472 -7.982 1.00 98.88 91 LEU A CA 1
ATOM 684 C C . LEU A 1 91 ? -6.683 0.323 -8.358 1.00 98.88 91 LEU A C 1
ATOM 686 O O . LEU A 1 91 ? -6.280 0.212 -9.515 1.00 98.88 91 LEU A O 1
ATOM 690 N N . VAL A 1 92 ? -6.371 -0.556 -7.401 1.00 98.81 92 VAL A N 1
ATOM 691 C CA . VAL A 1 92 ? -5.490 -1.712 -7.624 1.00 98.81 92 VAL A CA 1
ATOM 692 C C . VAL A 1 92 ? -6.095 -2.687 -8.625 1.00 98.81 92 VAL A C 1
ATOM 694 O O . VAL A 1 92 ? -5.419 -3.085 -9.569 1.00 98.81 92 VAL A O 1
ATOM 697 N N . TYR A 1 93 ? -7.368 -3.052 -8.462 1.00 98.75 93 TYR A N 1
ATOM 698 C CA . TYR A 1 93 ? -8.026 -3.987 -9.376 1.00 98.75 93 TYR A CA 1
ATOM 699 C C . TYR A 1 93 ? -8.211 -3.406 -10.772 1.00 98.75 93 TYR A C 1
ATOM 701 O O . TYR A 1 93 ? -8.116 -4.145 -11.745 1.00 98.75 93 TYR A O 1
ATOM 709 N N . HIS A 1 94 ? -8.416 -2.095 -10.898 1.00 98.81 94 HIS A N 1
ATOM 710 C CA . HIS A 1 94 ? -8.449 -1.454 -12.205 1.00 98.81 94 HIS A CA 1
ATOM 711 C C . HIS A 1 94 ? -7.092 -1.535 -12.918 1.00 98.81 94 HIS A C 1
ATOM 713 O O . HIS A 1 94 ? -7.042 -1.938 -14.079 1.00 98.81 94 HIS A O 1
ATOM 719 N N . ALA A 1 95 ? -5.996 -1.214 -12.221 1.00 98.56 95 ALA A N 1
ATOM 720 C CA . ALA A 1 95 ? -4.650 -1.311 -12.785 1.00 98.56 95 ALA A CA 1
ATOM 721 C C . ALA A 1 95 ? -4.283 -2.760 -13.155 1.00 98.56 95 ALA A C 1
ATOM 723 O O . ALA A 1 95 ? -3.772 -2.999 -14.246 1.00 98.56 95 ALA A O 1
ATOM 724 N N . ALA A 1 96 ? -4.602 -3.724 -12.284 1.00 98.56 96 ALA A N 1
ATOM 725 C CA . ALA A 1 96 ? -4.392 -5.149 -12.543 1.00 98.56 96 ALA A CA 1
ATOM 726 C C . ALA A 1 96 ? -5.212 -5.646 -13.743 1.00 98.56 96 ALA A C 1
ATOM 728 O O . ALA A 1 96 ? -4.691 -6.346 -14.602 1.00 98.56 96 ALA A O 1
ATOM 729 N N . TRP A 1 97 ? -6.476 -5.225 -13.853 1.00 98.75 97 TRP A N 1
ATOM 730 C CA . TRP A 1 97 ? -7.311 -5.578 -14.996 1.00 98.75 97 TRP A CA 1
ATOM 731 C C . TRP A 1 97 ? -6.731 -5.044 -16.311 1.00 98.75 97 TRP A C 1
ATOM 733 O O . TRP A 1 97 ? -6.677 -5.783 -17.289 1.00 98.75 97 TRP A O 1
ATOM 743 N N . LEU A 1 98 ? -6.257 -3.793 -16.351 1.00 98.56 98 LEU A N 1
ATOM 744 C CA . LEU A 1 98 ? -5.617 -3.242 -17.552 1.00 98.56 98 LEU A CA 1
ATOM 745 C C . LEU A 1 98 ? -4.351 -4.020 -17.937 1.00 98.56 98 LEU A C 1
ATOM 747 O O . LEU A 1 98 ? -4.173 -4.317 -19.120 1.00 98.56 98 LEU A O 1
ATOM 751 N N . LEU A 1 99 ? -3.523 -4.380 -16.949 1.00 97.00 99 LEU A N 1
ATOM 752 C CA . LEU A 1 99 ? -2.349 -5.235 -17.135 1.00 97.00 99 LEU A CA 1
ATOM 753 C C . LEU A 1 99 ? -2.738 -6.580 -17.774 1.00 97.00 99 LEU A C 1
ATOM 755 O O . LEU A 1 99 ? -2.195 -6.929 -18.821 1.00 97.00 99 LEU A O 1
ATOM 759 N N . ASP A 1 100 ? -3.723 -7.285 -17.214 1.00 97.88 100 ASP A N 1
ATOM 760 C CA . ASP A 1 100 ? -4.186 -8.583 -17.729 1.00 97.88 100 ASP A CA 1
ATOM 7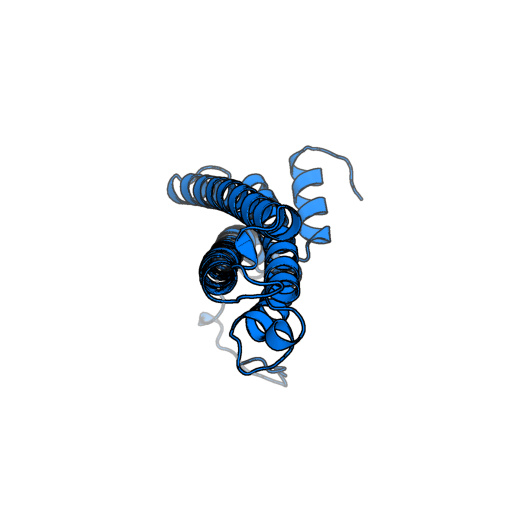61 C C . ASP A 1 100 ? -4.758 -8.489 -19.153 1.00 97.88 100 ASP A C 1
ATOM 763 O O . ASP A 1 100 ? -4.657 -9.430 -19.941 1.00 97.88 100 ASP A O 1
ATOM 767 N N . GLN A 1 101 ? -5.364 -7.350 -19.505 1.00 98.31 101 GLN A N 1
ATOM 768 C CA . GLN A 1 101 ? -5.881 -7.087 -20.852 1.00 98.31 101 GLN A CA 1
ATOM 769 C C . GLN A 1 101 ? -4.807 -6.600 -21.843 1.00 98.31 101 GLN A C 1
ATOM 771 O O . GLN A 1 101 ? -5.134 -6.294 -22.994 1.00 98.31 101 GLN A O 1
ATOM 776 N N . GLY A 1 102 ? -3.545 -6.473 -21.418 1.00 96.12 102 GLY A N 1
ATOM 777 C CA . GLY A 1 102 ? -2.463 -5.922 -22.237 1.00 96.12 102 GLY A CA 1
ATOM 778 C C . GLY A 1 102 ? -2.685 -4.461 -22.644 1.00 96.12 102 GLY A C 1
ATOM 779 O O . GLY A 1 102 ? -2.151 -4.011 -23.659 1.00 96.12 102 GLY A O 1
ATOM 780 N N . GLN A 1 103 ? -3.509 -3.724 -21.896 1.00 97.81 103 GLN A N 1
ATOM 781 C CA . GLN A 1 103 ? -3.771 -2.307 -22.129 1.00 97.81 103 GLN A CA 1
ATOM 782 C C . GLN A 1 103 ? -2.697 -1.447 -21.454 1.00 97.81 103 GLN A C 1
ATOM 784 O O . GLN A 1 103 ? -2.114 -1.869 -20.456 1.00 97.81 103 GLN A O 1
ATOM 789 N N . PRO A 1 104 ? -2.439 -0.217 -21.937 1.00 95.94 104 PRO A N 1
ATOM 790 C CA . PRO A 1 104 ? -1.585 0.721 -21.217 1.00 95.94 104 PRO A CA 1
ATOM 791 C C . PRO A 1 104 ? -2.115 0.958 -19.795 1.00 95.94 104 PRO A C 1
ATOM 793 O O . PRO A 1 104 ? -3.271 1.335 -19.625 1.00 95.94 104 PRO A O 1
ATOM 796 N N . TYR A 1 105 ? -1.268 0.731 -18.787 1.00 97.19 105 TYR A N 1
ATOM 797 C CA . TYR A 1 105 ? -1.670 0.758 -17.371 1.00 97.19 105 TYR A CA 1
ATOM 798 C C . TYR A 1 105 ? -0.687 1.514 -16.464 1.00 97.19 105 TYR A C 1
ATOM 800 O O . TYR A 1 105 ? -0.856 1.566 -15.247 1.00 97.19 105 TYR A O 1
ATOM 808 N N . LYS A 1 106 ? 0.364 2.108 -17.038 1.00 96.75 106 LYS A N 1
ATOM 809 C CA . LYS A 1 106 ? 1.460 2.753 -16.304 1.00 96.75 106 LYS A CA 1
ATOM 810 C C . LYS A 1 106 ? 0.985 3.850 -15.352 1.00 96.75 106 LYS A C 1
ATOM 812 O O . LYS A 1 106 ? 1.437 3.930 -14.206 1.00 96.75 106 LYS A O 1
ATOM 817 N N . ARG A 1 107 ? 0.073 4.704 -15.820 1.00 97.56 107 ARG A N 1
ATOM 818 C CA . ARG A 1 107 ? -0.500 5.787 -15.014 1.00 97.56 107 ARG A CA 1
ATOM 819 C C . ARG A 1 107 ? -1.353 5.217 -13.886 1.00 97.56 107 ARG A C 1
ATOM 821 O O . ARG A 1 107 ? -1.228 5.652 -12.747 1.00 97.56 107 ARG A O 1
ATOM 828 N N . GLU A 1 108 ? -2.189 4.238 -14.193 1.00 98.56 108 GLU A N 1
ATOM 829 C CA . GLU A 1 108 ? -3.121 3.598 -13.272 1.00 98.56 108 GLU A CA 1
ATOM 830 C C . GLU A 1 108 ? -2.371 2.830 -12.176 1.00 98.56 108 GLU A C 1
ATOM 832 O O . GLU A 1 108 ? -2.719 2.958 -11.004 1.00 98.56 108 GLU A O 1
ATOM 837 N N . ALA A 1 109 ? -1.275 2.145 -12.516 1.00 98.19 109 ALA A N 1
ATOM 838 C CA . ALA A 1 109 ? -0.373 1.517 -11.552 1.00 98.19 109 ALA A CA 1
ATOM 839 C C . ALA A 1 109 ? 0.278 2.542 -10.610 1.00 98.19 109 ALA A C 1
ATOM 841 O O . ALA A 1 109 ? 0.319 2.326 -9.397 1.00 98.19 109 ALA A O 1
ATOM 842 N N . ALA A 1 110 ? 0.748 3.679 -11.138 1.00 98.25 110 ALA A N 1
ATOM 843 C CA . ALA A 1 110 ? 1.333 4.745 -10.322 1.00 98.25 110 ALA A CA 1
ATOM 844 C C . ALA A 1 110 ? 0.297 5.396 -9.385 1.00 98.25 110 ALA A C 1
ATOM 846 O O . ALA A 1 110 ? 0.591 5.616 -8.209 1.00 98.25 110 ALA A O 1
ATOM 847 N N . VAL A 1 111 ? -0.925 5.654 -9.874 1.00 98.88 111 VAL A N 1
ATOM 848 C CA . VAL A 1 111 ? -2.046 6.167 -9.063 1.00 98.88 111 VAL A CA 1
ATOM 849 C C . VAL A 1 111 ? -2.418 5.175 -7.963 1.00 98.88 111 VAL A C 1
ATOM 851 O O . VAL A 1 111 ? -2.529 5.570 -6.801 1.00 98.88 111 VAL A O 1
ATOM 854 N N . ALA A 1 112 ? -2.572 3.894 -8.306 1.00 98.81 112 ALA A N 1
ATOM 855 C CA . ALA A 1 112 ? -2.927 2.848 -7.357 1.00 98.81 112 ALA A CA 1
ATOM 856 C C . ALA A 1 112 ? -1.866 2.699 -6.261 1.00 98.81 112 ALA A C 1
ATOM 858 O O . ALA A 1 112 ? -2.207 2.725 -5.080 1.00 98.81 112 ALA A O 1
ATOM 859 N N . LYS A 1 113 ? -0.581 2.613 -6.631 1.00 98.69 113 LYS A N 1
ATOM 860 C CA . LYS A 1 113 ? 0.522 2.504 -5.667 1.00 98.69 113 LYS A CA 1
ATOM 861 C C . LYS A 1 113 ? 0.592 3.720 -4.763 1.00 98.69 113 LYS A C 1
ATOM 863 O O . LYS A 1 113 ? 0.679 3.560 -3.548 1.00 98.69 113 LYS A O 1
ATOM 868 N N . LEU A 1 114 ? 0.532 4.925 -5.327 1.00 98.88 114 LEU A N 1
ATOM 869 C CA . LEU A 1 114 ? 0.576 6.151 -4.537 1.00 98.88 114 LEU A CA 1
ATOM 870 C C . LEU A 1 114 ? -0.544 6.175 -3.491 1.00 98.88 114 LEU A C 1
ATOM 872 O O . LEU A 1 114 ? -0.260 6.248 -2.299 1.00 98.88 114 LEU A O 1
ATOM 876 N N . TYR A 1 115 ? -1.797 6.048 -3.931 1.00 98.88 115 TYR A N 1
ATOM 877 C CA . TYR A 1 115 ? -2.944 6.130 -3.033 1.00 98.88 115 TYR A CA 1
ATOM 878 C C . TYR A 1 115 ? -2.952 5.002 -1.998 1.00 98.88 115 TYR A C 1
ATOM 880 O O . TYR A 1 115 ? -3.087 5.264 -0.806 1.00 98.88 115 TYR A O 1
ATOM 888 N N . ALA A 1 116 ? -2.790 3.748 -2.434 1.00 98.81 116 ALA A N 1
ATOM 889 C CA . ALA A 1 116 ? -2.908 2.599 -1.544 1.00 98.81 116 ALA A CA 1
ATOM 890 C C . ALA A 1 116 ? -1.826 2.608 -0.455 1.00 98.81 116 ALA A C 1
ATOM 892 O O . ALA A 1 116 ? -2.121 2.310 0.699 1.00 98.81 116 ALA A O 1
ATOM 893 N N . THR A 1 117 ? -0.585 2.971 -0.796 1.00 98.75 117 THR A N 1
ATOM 894 C CA . THR A 1 117 ? 0.521 2.972 0.178 1.00 98.75 117 THR A CA 1
ATOM 895 C C . THR A 1 117 ? 0.417 4.100 1.206 1.00 98.75 117 THR A C 1
ATOM 897 O O . THR A 1 117 ? 0.651 3.849 2.388 1.00 98.75 117 THR A O 1
ATOM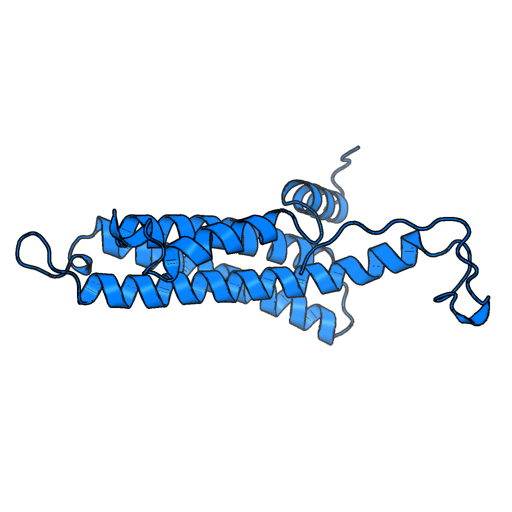 900 N N . GLU A 1 118 ? -0.018 5.300 0.808 1.00 98.81 118 GLU A N 1
ATOM 901 C CA . GLU A 1 118 ? -0.271 6.400 1.753 1.00 98.81 118 GLU A CA 1
ATOM 902 C C . GLU A 1 118 ? -1.495 6.092 2.637 1.00 98.81 118 GLU A C 1
ATOM 904 O O . GLU A 1 118 ? -1.429 6.220 3.863 1.00 98.81 118 GLU A O 1
ATOM 909 N N . ALA A 1 119 ? -2.573 5.554 2.051 1.00 98.81 119 ALA A N 1
ATOM 910 C CA . ALA A 1 119 ? -3.749 5.102 2.795 1.00 98.81 119 ALA A CA 1
ATOM 911 C C . ALA A 1 119 ? -3.421 3.984 3.802 1.00 98.81 119 ALA A C 1
ATOM 913 O O . ALA A 1 119 ? -3.963 3.975 4.906 1.00 98.81 119 ALA A O 1
ATOM 914 N N . ALA A 1 120 ? -2.502 3.068 3.474 1.00 98.69 120 ALA A N 1
ATOM 915 C CA . ALA A 1 120 ? -2.033 2.037 4.401 1.00 98.69 120 ALA A CA 1
ATOM 916 C C . ALA A 1 120 ? -1.299 2.624 5.613 1.00 98.69 120 ALA A C 1
ATOM 918 O O . ALA A 1 120 ? -1.479 2.154 6.740 1.00 98.69 120 ALA A O 1
ATOM 919 N N . ILE A 1 121 ? -0.516 3.686 5.427 1.00 98.25 121 ILE A N 1
ATOM 920 C CA . ILE A 1 121 ? 0.128 4.375 6.549 1.00 98.25 121 ILE A CA 1
ATOM 921 C C . ILE A 1 121 ? -0.895 5.078 7.439 1.00 98.25 121 ILE A C 1
ATOM 923 O O . ILE A 1 121 ? -0.816 4.989 8.667 1.00 98.25 121 ILE A O 1
ATOM 927 N N . ASP A 1 122 ? -1.902 5.713 6.852 1.00 98.50 122 ASP A N 1
ATOM 928 C CA . ASP A 1 122 ? -2.950 6.363 7.635 1.00 98.50 122 ASP A CA 1
ATOM 929 C C . ASP A 1 122 ? -3.876 5.357 8.334 1.00 98.50 122 ASP A C 1
ATOM 931 O O . ASP A 1 122 ? -4.286 5.592 9.476 1.00 98.50 122 ASP A O 1
ATOM 935 N N . ALA A 1 123 ? -4.135 4.197 7.725 1.00 98.56 123 ALA A N 1
ATOM 936 C CA . ALA A 1 123 ? -4.868 3.096 8.347 1.00 98.56 123 ALA A CA 1
ATOM 937 C C . ALA A 1 123 ? -4.098 2.488 9.528 1.00 98.56 123 ALA A C 1
ATOM 939 O O . ALA A 1 123 ? -4.669 2.273 10.596 1.00 98.56 123 ALA A O 1
ATOM 940 N N . THR A 1 124 ? -2.786 2.283 9.394 1.00 98.12 124 THR A N 1
ATOM 941 C CA . THR A 1 124 ? -1.963 1.746 10.492 1.00 98.12 124 THR A CA 1
ATOM 942 C C . THR A 1 124 ? -1.838 2.731 11.650 1.00 98.12 124 THR A C 1
ATOM 944 O O . THR A 1 124 ? -2.072 2.348 12.796 1.00 98.12 124 THR A O 1
ATOM 947 N N . ARG A 1 125 ? -1.614 4.027 11.377 1.00 97.56 125 ARG A N 1
ATOM 948 C CA . ARG A 1 125 ? -1.770 5.110 12.375 1.00 97.56 125 ARG A CA 1
ATOM 949 C C . ARG A 1 125 ? -3.139 5.062 13.041 1.00 97.56 125 ARG A C 1
ATOM 951 O O . ARG A 1 125 ? -3.280 5.328 14.242 1.00 97.56 125 ARG A O 1
ATOM 958 N N . SER A 1 126 ? -4.163 4.760 12.250 1.00 98.25 126 SER A N 1
ATOM 959 C CA . SER A 1 126 ? -5.540 4.723 12.705 1.00 98.25 126 SER A CA 1
ATOM 960 C C . SER A 1 126 ? -5.833 3.613 13.684 1.00 98.25 126 SER A C 1
ATOM 962 O O . SER A 1 126 ? -6.260 3.907 14.807 1.00 98.25 126 SER A O 1
ATOM 964 N N . ALA A 1 127 ? -5.481 2.394 13.308 1.00 98.06 127 ALA A N 1
ATOM 965 C CA . ALA A 1 127 ? -5.541 1.229 14.165 1.00 98.06 127 ALA A CA 1
ATOM 966 C C . ALA A 1 127 ? -4.698 1.416 15.438 1.00 98.06 127 ALA A C 1
ATOM 968 O O . ALA A 1 127 ? -5.211 1.179 16.531 1.00 98.06 127 ALA A O 1
ATOM 969 N N . THR A 1 128 ? -3.460 1.930 15.348 1.00 97.44 128 THR A N 1
ATOM 970 C CA . THR A 1 128 ? -2.608 2.151 16.535 1.00 97.44 128 THR A CA 1
ATOM 971 C C . THR A 1 128 ? -3.301 3.050 17.555 1.00 97.44 128 THR A C 1
ATOM 973 O O . THR A 1 128 ? -3.339 2.734 18.741 1.00 97.44 128 THR A O 1
ATOM 976 N N . GLN A 1 129 ? -3.914 4.146 17.103 1.00 97.62 129 GLN A N 1
ATOM 977 C CA . GLN A 1 129 ? -4.610 5.072 17.996 1.00 97.62 129 GLN A CA 1
ATOM 978 C C . GLN A 1 129 ? -5.868 4.462 18.631 1.00 97.62 129 GLN A C 1
ATOM 980 O O . GLN A 1 129 ? -6.159 4.763 19.787 1.00 97.62 129 GLN A O 1
ATOM 985 N N . ILE A 1 130 ? -6.605 3.614 17.903 1.00 98.00 130 ILE A N 1
ATOM 986 C CA . ILE A 1 130 ? -7.796 2.912 18.416 1.00 98.00 130 ILE A CA 1
ATOM 987 C C . ILE A 1 130 ? -7.404 1.919 19.517 1.00 98.00 130 ILE A C 1
ATOM 989 O O . ILE A 1 130 ? -8.081 1.831 20.540 1.00 98.00 130 ILE A O 1
ATOM 993 N N . PHE A 1 131 ? -6.271 1.237 19.347 1.00 97.69 131 PHE A N 1
ATOM 994 C CA . PHE A 1 131 ? -5.693 0.360 20.366 1.00 97.69 131 PHE A CA 1
ATOM 995 C C . PHE A 1 131 ? -5.043 1.132 21.534 1.00 97.69 131 PHE A C 1
ATOM 997 O O . PHE A 1 131 ? -4.717 0.550 22.573 1.00 97.69 131 PHE A O 1
ATOM 1004 N N . GLY A 1 132 ? -4.848 2.447 21.396 1.00 95.94 132 GLY A N 1
ATOM 1005 C CA . GLY A 1 132 ? -4.193 3.291 22.393 1.00 95.94 132 GLY A CA 1
ATOM 1006 C C . GLY A 1 132 ? -2.773 2.810 22.701 1.00 95.94 132 GLY A C 1
ATOM 1007 O O . GLY A 1 132 ? -2.028 2.423 21.805 1.00 95.94 132 GLY A O 1
ATOM 1008 N N . GLY A 1 133 ? -2.396 2.784 23.984 1.00 95.25 133 GLY A N 1
ATOM 1009 C CA . GLY A 1 133 ? -1.081 2.280 24.403 1.00 95.25 133 GLY A CA 1
ATOM 1010 C C . GLY A 1 133 ? -0.820 0.825 23.990 1.00 95.25 133 GLY A C 1
ATOM 1011 O O . GLY A 1 133 ? 0.320 0.471 23.706 1.00 95.25 133 GLY A O 1
ATOM 1012 N N . TYR A 1 134 ? -1.871 0.002 23.871 1.00 94.25 134 TYR A N 1
ATOM 1013 C CA . TYR A 1 134 ? -1.749 -1.392 23.431 1.00 94.25 134 TYR A CA 1
ATOM 1014 C C . TYR A 1 134 ? -1.381 -1.495 21.939 1.00 94.25 134 TYR A C 1
ATOM 1016 O O . TYR A 1 134 ? -0.752 -2.456 21.512 1.00 94.25 134 TYR A O 1
ATOM 1024 N N . GLY A 1 135 ? -1.685 -0.466 21.144 1.00 95.06 135 GLY A N 1
ATOM 1025 C CA . GLY A 1 135 ? -1.323 -0.404 19.725 1.00 95.06 135 GLY A CA 1
ATOM 1026 C C . GLY A 1 135 ? 0.154 -0.105 19.478 1.00 95.06 135 GLY A C 1
ATOM 1027 O O . GLY A 1 135 ? 0.605 -0.179 18.337 1.00 95.06 135 GLY A O 1
ATOM 1028 N N . PHE A 1 136 ? 0.895 0.257 20.530 1.00 92.88 136 PHE A N 1
ATOM 1029 C CA . PHE A 1 136 ? 2.323 0.565 20.472 1.00 92.88 136 PHE A CA 1
ATOM 1030 C C . PHE A 1 136 ? 3.207 -0.589 20.964 1.00 92.88 136 PHE A C 1
ATOM 1032 O O . PHE A 1 136 ? 4.419 -0.545 20.781 1.00 92.88 136 PHE A O 1
ATOM 1039 N N . ILE A 1 137 ? 2.622 -1.618 21.583 1.00 93.62 137 ILE A N 1
ATOM 1040 C CA . ILE A 1 137 ? 3.379 -2.774 22.067 1.00 93.62 137 ILE A CA 1
ATOM 1041 C C . ILE A 1 137 ? 3.422 -3.889 21.014 1.00 93.62 137 ILE A C 1
ATOM 1043 O O . ILE A 1 137 ? 2.493 -4.052 20.218 1.00 93.62 137 ILE A O 1
ATOM 1047 N N . ASP A 1 138 ? 4.492 -4.682 21.023 1.00 91.81 138 ASP A N 1
ATOM 1048 C CA . ASP A 1 138 ? 4.722 -5.753 20.040 1.00 91.81 138 ASP A CA 1
ATOM 1049 C C . ASP A 1 138 ? 3.790 -6.970 20.209 1.00 91.81 138 ASP A C 1
ATOM 1051 O O . ASP A 1 138 ? 3.742 -7.836 19.339 1.00 91.81 138 ASP A O 1
ATOM 1055 N N . GLU A 1 139 ? 3.011 -7.039 21.295 1.00 89.12 139 GLU A N 1
ATOM 1056 C CA . GLU A 1 139 ? 2.004 -8.094 21.496 1.00 89.12 139 GLU A CA 1
ATOM 1057 C C . GLU A 1 139 ? 0.791 -7.946 20.567 1.00 89.12 139 GLU A C 1
ATOM 1059 O O . GLU A 1 139 ? 0.021 -8.892 20.405 1.00 89.12 139 GLU A O 1
ATOM 1064 N N . THR A 1 140 ? 0.607 -6.774 19.947 1.00 88.06 140 THR A N 1
ATOM 1065 C CA . THR A 1 140 ? -0.471 -6.552 18.979 1.00 88.06 140 THR A CA 1
ATOM 1066 C C . THR A 1 140 ? 0.069 -6.514 17.554 1.00 88.06 140 THR A C 1
ATOM 1068 O O . THR A 1 140 ? 1.138 -5.956 17.302 1.00 88.06 140 THR A O 1
ATOM 1071 N N . PRO A 1 141 ? -0.675 -7.050 16.571 1.00 87.06 141 PRO A N 1
ATOM 1072 C CA . PRO A 1 141 ? -0.230 -7.043 15.178 1.00 87.06 141 PRO A CA 1
ATOM 1073 C C . PRO A 1 141 ? -0.141 -5.624 14.589 1.00 87.06 141 PRO A C 1
ATOM 1075 O O . PRO A 1 141 ? 0.603 -5.393 13.635 1.00 87.06 141 PRO A O 1
ATOM 1078 N N . VAL A 1 142 ? -0.856 -4.658 15.174 1.00 90.94 142 VAL A N 1
ATOM 1079 C CA . VAL A 1 142 ? -0.971 -3.278 14.687 1.00 90.94 142 VAL A CA 1
ATOM 1080 C C . VAL A 1 142 ? 0.363 -2.524 14.721 1.00 90.94 142 VAL A C 1
ATOM 1082 O O . VAL A 1 142 ? 0.684 -1.806 13.772 1.00 90.94 142 VAL A O 1
ATOM 1085 N N . SER A 1 143 ? 1.178 -2.723 15.760 1.00 91.44 143 SER A N 1
ATOM 1086 C CA . SER A 1 143 ? 2.505 -2.098 15.869 1.00 91.44 143 SER A CA 1
ATOM 1087 C C . SER A 1 143 ? 3.454 -2.580 14.764 1.00 91.44 143 SER A C 1
ATOM 1089 O O . SER A 1 143 ? 4.201 -1.789 14.178 1.00 91.44 143 SER A O 1
ATOM 1091 N N . ARG A 1 144 ? 3.375 -3.869 14.405 1.00 93.00 144 ARG A N 1
ATOM 1092 C CA . ARG A 1 144 ? 4.086 -4.439 13.256 1.00 93.00 144 ARG A CA 1
ATOM 1093 C C . ARG A 1 144 ? 3.575 -3.843 11.946 1.00 93.00 144 ARG A C 1
ATOM 1095 O O . ARG A 1 144 ? 4.390 -3.405 11.139 1.00 93.00 144 ARG A O 1
ATOM 1102 N N . HIS A 1 145 ? 2.256 -3.773 11.751 1.00 93.88 145 HIS A N 1
ATOM 1103 C CA . HIS A 1 145 ? 1.669 -3.220 10.527 1.00 93.88 145 HIS A CA 1
ATOM 1104 C C . HIS A 1 145 ? 2.147 -1.798 10.238 1.00 93.88 145 HIS A C 1
ATOM 1106 O O . HIS A 1 145 ? 2.461 -1.493 9.093 1.00 93.88 145 HIS A O 1
ATOM 1112 N N . TYR A 1 146 ? 2.283 -0.957 11.265 1.00 92.00 146 TYR A N 1
ATOM 1113 C CA . TYR A 1 146 ? 2.825 0.395 11.118 1.00 92.00 146 TYR A CA 1
ATOM 1114 C C . TYR A 1 146 ? 4.235 0.411 10.511 1.00 92.00 146 TYR A C 1
ATOM 1116 O O . TYR A 1 146 ? 4.520 1.171 9.583 1.00 92.00 146 TYR A O 1
ATOM 1124 N N . ARG A 1 147 ? 5.135 -0.435 11.031 1.00 93.12 147 ARG A N 1
ATOM 1125 C CA . ARG A 1 147 ? 6.516 -0.543 10.537 1.00 93.12 147 ARG A CA 1
ATOM 1126 C C . ARG A 1 147 ? 6.550 -1.106 9.118 1.00 93.12 147 ARG A C 1
ATOM 1128 O O . ARG A 1 147 ? 7.250 -0.562 8.266 1.00 93.12 147 ARG A O 1
ATOM 1135 N N . ASP A 1 148 ? 5.761 -2.146 8.871 1.00 93.56 148 ASP A N 1
ATOM 1136 C CA . ASP A 1 148 ? 5.712 -2.839 7.584 1.00 93.56 148 ASP A CA 1
ATOM 1137 C C . ASP A 1 148 ? 5.083 -1.968 6.488 1.00 93.56 148 ASP A C 1
ATOM 1139 O O . ASP A 1 148 ? 5.540 -1.991 5.352 1.00 93.56 148 ASP A O 1
ATOM 1143 N N . ALA A 1 149 ? 4.085 -1.138 6.804 1.00 96.31 149 ALA A N 1
ATOM 1144 C CA . ALA A 1 149 ? 3.461 -0.249 5.824 1.00 96.31 149 ALA A CA 1
ATOM 1145 C C . ALA A 1 149 ? 4.441 0.800 5.283 1.00 96.31 149 ALA A C 1
ATOM 1147 O O . ALA A 1 149 ? 4.349 1.195 4.120 1.00 96.31 149 ALA A O 1
ATOM 1148 N N . LYS A 1 150 ? 5.413 1.243 6.096 1.00 96.00 150 LYS A N 1
ATOM 1149 C CA . LYS A 1 150 ? 6.259 2.388 5.731 1.00 96.00 150 LYS A CA 1
ATOM 1150 C C . LYS A 1 150 ? 7.178 2.091 4.556 1.00 96.00 150 LYS A C 1
ATOM 1152 O O . LYS A 1 150 ? 7.462 2.985 3.759 1.00 96.00 150 LYS A O 1
ATOM 1157 N N . ILE A 1 151 ? 7.628 0.844 4.422 1.00 96.62 151 ILE A N 1
ATOM 1158 C CA . ILE A 1 151 ? 8.493 0.458 3.305 1.00 96.62 151 ILE A CA 1
ATOM 1159 C C . ILE A 1 151 ? 7.750 0.506 1.964 1.00 96.62 151 ILE A C 1
ATOM 1161 O O . ILE A 1 151 ? 8.384 0.722 0.933 1.00 96.62 151 ILE A O 1
ATOM 1165 N N . LEU A 1 152 ? 6.417 0.380 1.963 1.00 97.69 152 LEU A N 1
ATOM 1166 C CA . LEU A 1 152 ? 5.609 0.378 0.741 1.00 97.69 152 LEU A CA 1
ATOM 1167 C C . LEU A 1 152 ? 5.606 1.754 0.056 1.00 97.69 152 LEU A C 1
ATOM 1169 O O . LEU A 1 152 ? 5.581 1.841 -1.170 1.00 97.69 152 LEU A O 1
ATOM 1173 N N . GLU A 1 153 ? 5.719 2.842 0.820 1.00 97.81 153 GLU A N 1
ATOM 1174 C CA . GLU A 1 153 ? 5.880 4.192 0.265 1.00 97.81 153 GLU A CA 1
ATOM 1175 C C . GLU A 1 153 ? 7.258 4.406 -0.380 1.00 97.81 153 GLU A C 1
ATOM 1177 O O . GLU A 1 153 ? 7.412 5.337 -1.165 1.00 97.81 153 GLU A O 1
ATOM 1182 N N . ILE A 1 154 ? 8.247 3.555 -0.082 1.00 97.00 154 ILE A N 1
ATOM 1183 C CA . ILE A 1 154 ? 9.651 3.709 -0.497 1.00 97.00 154 ILE A CA 1
ATOM 1184 C C . ILE A 1 154 ? 9.998 2.773 -1.663 1.00 97.00 154 ILE A C 1
ATOM 1186 O O . ILE A 1 154 ? 10.574 3.217 -2.658 1.00 97.00 154 ILE A O 1
ATOM 1190 N N . GLY A 1 155 ? 9.665 1.485 -1.534 1.00 91.19 155 GLY A N 1
ATOM 1191 C CA . GLY A 1 155 ? 9.930 0.461 -2.545 1.00 91.19 155 GLY A CA 1
ATOM 1192 C C . GLY A 1 155 ? 9.185 0.715 -3.858 1.00 91.19 155 GLY A C 1
ATOM 1193 O O . GLY A 1 155 ? 8.150 1.385 -3.874 1.00 91.19 155 GLY A O 1
ATOM 1194 N N . GLU A 1 156 ? 9.728 0.190 -4.963 1.00 90.88 156 GLU A N 1
ATOM 1195 C CA . GLU A 1 156 ? 9.158 0.327 -6.321 1.00 90.88 156 GLU A CA 1
ATOM 1196 C C . GLU A 1 156 ? 8.880 1.789 -6.743 1.00 90.88 156 GLU A C 1
ATOM 1198 O O . GLU A 1 156 ? 7.953 2.107 -7.495 1.00 90.88 156 GLU A O 1
ATOM 1203 N N . GLY A 1 157 ? 9.727 2.701 -6.252 1.00 94.25 157 GLY A N 1
ATOM 1204 C CA . GLY A 1 157 ? 9.656 4.142 -6.477 1.00 94.25 157 GLY A CA 1
ATOM 1205 C C . GLY A 1 157 ? 8.879 4.856 -5.377 1.00 94.25 157 GLY A C 1
ATOM 1206 O O . GLY A 1 157 ? 7.727 4.515 -5.089 1.00 94.25 157 GLY A O 1
ATOM 1207 N N . THR A 1 158 ? 9.489 5.891 -4.793 1.00 98.06 158 THR A N 1
ATOM 1208 C CA . THR A 1 158 ? 8.881 6.638 -3.684 1.00 98.06 158 THR A CA 1
ATOM 1209 C C . THR A 1 158 ? 7.555 7.283 -4.079 1.00 98.06 158 THR A C 1
ATOM 1211 O O . THR A 1 158 ? 7.263 7.442 -5.268 1.00 98.06 158 THR A O 1
ATOM 1214 N N . SER A 1 159 ? 6.750 7.703 -3.105 1.00 98.38 159 SER A N 1
ATOM 1215 C CA . SER A 1 159 ? 5.513 8.445 -3.373 1.00 98.38 159 SER A CA 1
ATOM 1216 C C . SER A 1 159 ? 5.745 9.679 -4.270 1.00 98.38 159 SER A C 1
ATOM 1218 O O . SER A 1 159 ? 4.955 9.957 -5.170 1.00 98.38 159 SER A O 1
ATOM 1220 N N . GLU A 1 160 ? 6.871 10.381 -4.125 1.00 98.25 160 GLU A N 1
ATOM 1221 C CA . GLU A 1 160 ? 7.263 11.508 -4.990 1.00 98.25 160 GLU A CA 1
ATOM 1222 C C . GLU A 1 160 ? 7.568 11.054 -6.418 1.00 98.25 160 GLU A C 1
ATOM 1224 O O . GLU A 1 160 ? 7.160 11.711 -7.376 1.00 98.25 160 GLU A O 1
ATOM 1229 N N . VAL A 1 161 ? 8.238 9.911 -6.581 1.00 96.94 161 VAL A N 1
ATOM 1230 C CA . VAL A 1 161 ? 8.478 9.327 -7.906 1.00 96.94 161 VAL A CA 1
ATOM 1231 C C . VAL A 1 161 ? 7.154 8.970 -8.576 1.00 96.94 161 VAL A C 1
ATOM 1233 O O . VAL A 1 161 ? 6.985 9.271 -9.756 1.00 96.94 161 VAL A O 1
ATOM 1236 N N . GLN A 1 162 ? 6.183 8.417 -7.843 1.00 98.06 162 GLN A N 1
ATOM 1237 C CA . GLN A 1 162 ? 4.859 8.145 -8.412 1.00 98.06 162 GLN A CA 1
ATOM 1238 C C . GLN A 1 162 ? 4.159 9.429 -8.853 1.00 98.06 162 GLN A C 1
ATOM 1240 O O . GLN A 1 162 ? 3.620 9.483 -9.956 1.00 98.06 162 GLN A O 1
ATOM 1245 N N . ARG A 1 163 ? 4.229 10.499 -8.049 1.00 98.31 163 ARG A N 1
ATOM 1246 C CA . ARG A 1 163 ? 3.708 11.823 -8.432 1.00 98.31 163 ARG A CA 1
ATOM 1247 C C . ARG A 1 163 ? 4.353 12.333 -9.725 1.00 98.31 163 ARG A C 1
ATOM 1249 O O . ARG A 1 163 ? 3.640 12.833 -10.593 1.00 98.31 163 ARG A O 1
ATOM 1256 N N . LEU A 1 164 ? 5.669 12.164 -9.890 1.00 97.44 164 LEU A N 1
ATOM 1257 C CA . LEU A 1 164 ? 6.375 12.522 -11.128 1.00 97.44 164 LEU A CA 1
ATOM 1258 C C . LEU A 1 164 ? 5.917 11.682 -12.325 1.00 97.44 164 LEU A C 1
ATOM 1260 O O . LEU A 1 164 ? 5.726 12.232 -13.410 1.00 97.44 164 LEU A O 1
ATOM 1264 N N . VAL A 1 165 ? 5.730 10.371 -12.145 1.00 95.50 165 VAL A N 1
ATOM 1265 C CA . VAL A 1 165 ? 5.210 9.481 -13.197 1.00 95.50 165 VAL A CA 1
ATOM 1266 C C . VAL A 1 165 ? 3.815 9.932 -13.622 1.00 95.50 165 VAL A C 1
ATOM 1268 O O . VAL A 1 165 ? 3.598 10.177 -14.805 1.00 95.50 165 VAL A O 1
ATOM 1271 N N . ILE A 1 166 ? 2.903 10.136 -12.670 1.00 97.88 166 ILE A N 1
ATOM 1272 C CA . ILE A 1 166 ? 1.531 10.590 -12.935 1.00 97.88 166 ILE A CA 1
ATOM 1273 C C . ILE A 1 166 ? 1.537 11.928 -13.682 1.00 97.88 166 ILE A C 1
ATOM 1275 O O . ILE A 1 166 ? 0.862 12.070 -14.698 1.00 97.88 166 ILE A O 1
ATOM 1279 N N . ALA A 1 167 ? 2.323 12.902 -13.218 1.00 98.12 167 ALA A N 1
ATOM 1280 C CA . ALA A 1 167 ? 2.399 14.217 -13.846 1.00 98.12 167 ALA A CA 1
ATOM 1281 C C . ALA A 1 167 ? 2.897 14.140 -15.301 1.00 98.12 167 ALA A C 1
ATOM 1283 O O . ALA A 1 167 ? 2.330 14.791 -16.179 1.00 98.12 167 ALA A O 1
ATOM 1284 N N . ARG A 1 168 ? 3.909 13.308 -15.577 1.00 96.06 168 ARG A N 1
ATOM 1285 C CA . ARG A 1 168 ? 4.430 13.093 -16.936 1.00 96.06 168 ARG A CA 1
ATOM 1286 C C . ARG A 1 168 ? 3.412 12.413 -17.850 1.00 96.06 168 ARG A C 1
ATOM 1288 O O . ARG A 1 168 ? 3.246 12.858 -18.980 1.00 96.06 168 ARG A O 1
ATOM 1295 N N . GLU A 1 169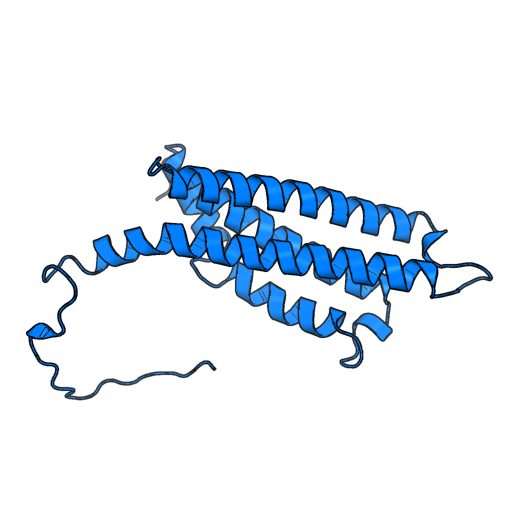 ? 2.695 11.401 -17.363 1.00 95.88 169 GLU A N 1
ATOM 1296 C CA . GLU A 1 169 ? 1.635 10.725 -18.133 1.00 95.88 169 GLU A CA 1
ATOM 1297 C C . GLU A 1 169 ? 0.434 11.646 -18.418 1.00 95.88 169 GLU A C 1
ATOM 1299 O O . GLU A 1 169 ? -0.290 11.447 -19.389 1.00 95.88 169 GLU A O 1
ATOM 1304 N N . LEU A 1 170 ? 0.232 12.690 -17.607 1.00 97.44 170 LEU A N 1
ATOM 1305 C CA . LEU A 1 170 ? -0.747 13.752 -17.866 1.00 97.44 170 LEU A CA 1
ATOM 1306 C C . LEU A 1 170 ? -0.227 14.855 -18.808 1.00 97.44 170 LEU A C 1
ATOM 1308 O O . LEU A 1 170 ? -0.972 15.779 -19.126 1.00 97.44 170 LEU A O 1
ATOM 1312 N N . GLY A 1 171 ? 1.034 14.790 -19.247 1.00 96.44 171 GLY A N 1
ATOM 1313 C CA . GLY A 1 171 ? 1.651 15.802 -20.109 1.00 96.44 171 GLY A CA 1
ATOM 1314 C C . GLY A 1 171 ? 2.105 17.071 -19.379 1.00 96.44 171 GLY A C 1
ATOM 1315 O O . GLY A 1 171 ? 2.393 18.079 -20.025 1.00 96.44 171 GLY A O 1
ATOM 1316 N N . VAL A 1 172 ? 2.192 17.050 -18.044 1.00 97.50 172 VAL A N 1
ATOM 1317 C CA . VAL A 1 172 ? 2.734 18.175 -17.269 1.00 97.50 172 VAL A CA 1
ATOM 1318 C C . VAL A 1 172 ? 4.254 18.243 -17.493 1.00 97.50 172 VAL A C 1
ATOM 1320 O O . VAL A 1 172 ? 4.936 17.229 -17.323 1.00 97.50 172 VAL A O 1
ATOM 1323 N N . PRO A 1 173 ? 4.827 19.412 -17.841 1.00 93.12 173 PRO A N 1
ATOM 1324 C CA . PRO A 1 173 ? 6.235 19.538 -18.226 1.00 93.12 173 PRO A CA 1
ATOM 1325 C C . PRO A 1 173 ? 7.166 19.613 -17.003 1.00 93.12 173 PRO A C 1
ATOM 1327 O O . PRO A 1 173 ? 7.885 20.594 -16.802 1.00 93.12 173 PRO A O 1
ATOM 1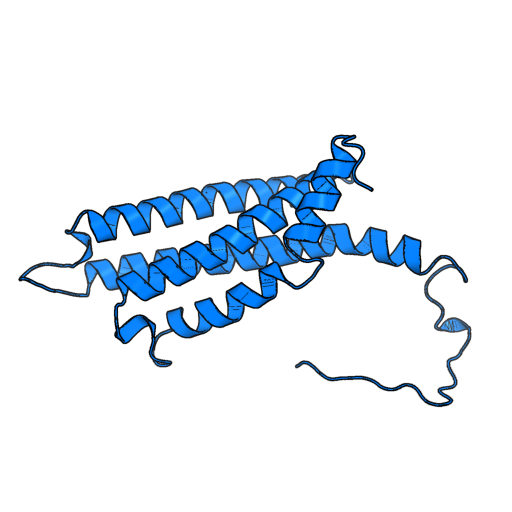330 N N . VAL A 1 174 ? 7.138 18.582 -16.158 1.00 87.19 174 VAL A N 1
ATOM 1331 C CA . VAL A 1 174 ? 8.018 18.469 -14.988 1.00 87.19 174 VAL A CA 1
ATOM 1332 C C . VAL A 1 174 ? 9.435 18.129 -15.454 1.00 87.19 174 VAL A C 1
ATOM 1334 O O . VAL A 1 174 ? 9.623 17.138 -16.165 1.00 87.19 174 VAL A O 1
ATOM 1337 N N . ARG A 1 175 ? 10.412 18.962 -15.077 1.00 69.94 175 ARG A N 1
ATOM 1338 C CA . ARG A 1 175 ? 11.838 18.750 -15.373 1.00 69.94 175 ARG A CA 1
ATOM 1339 C C . ARG A 1 175 ? 12.422 17.689 -14.450 1.00 69.94 175 ARG A C 1
ATOM 1341 O O . ARG A 1 175 ? 12.259 17.850 -13.224 1.00 69.94 175 ARG A O 1
#

Sequence (175 aa):
DTHGLAFNDCRVPAENLLGTRGRGFAQFLEILDEGRVAIAALAVGVIQRCVDDAVLYANERTAFGRPIGANQGVAFRISDMEVSLHAARHLVYHAAWLLDQGQPYKREAAVAKLYATEAAIDATRSATQIFGGYGFIDETPVSRHYRDAKILEIGEGTSEVQRLVIARELGVPVR

pLDDT: mean 96.32, std 3.72, range [69.94, 98.94]

Foldseek 3Di:
DDDDDDDDPDDDDPVPDDPDPPCVVVVVVVVLLVVLLVLLVVLLVLLVVLLVLLVVQQQPDDDPHHRNCVDVVSVVLSVVSVVLSVVLVVLSVVLVVCVVVVHDRSLSSLVSLLSSLVSSLSSLVSSLVSCPPNCCDPVDCSVVSNVVSVCSCVPSHHSVRSVVSNCVVVVNPDD

Solvent-accessible surface area (backbone atoms only — not comparable to full-atom values): 9378 Å² total; per-residue (Å²): 141,88,81,91,85,86,85,74,93,74,85,74,66,78,86,74,56,79,79,55,92,93,41,60,68,63,56,52,59,62,53,46,42,59,47,19,37,54,52,14,48,52,20,33,54,51,24,48,49,29,42,55,53,40,55,53,48,24,62,69,42,67,53,97,92,38,38,45,43,81,37,63,79,48,40,50,55,50,51,54,38,50,50,47,33,52,54,26,44,52,36,28,51,50,21,48,51,27,50,78,69,72,42,94,28,61,51,43,11,30,52,15,24,39,52,12,19,53,46,17,44,53,22,24,56,45,30,19,59,74,48,42,77,56,15,71,34,85,92,32,73,42,34,52,45,42,62,61,30,56,52,51,38,50,52,83,53,32,50,67,51,26,53,53,52,41,38,48,74,72,68,47,92,77,130

Secondary structure (DSSP, 8-state):
-------SS----GGG--SSTT-HHHHHHHHHHHHHHHHHHHHHHHHHHHHHHHHHHHHH-EETTEEGGGSHHHHHHHHHHHHHHHHHHHHHHHHHHHHHTT---HHHHHHHHHHHHHHHHHHHHHHHHHHGGGGGSTTSHHHHHHHHHHHHTTTTS-HHHHHHHHHHHTT----

Radius of gyration: 20.41 Å; Cα contacts (8 Å, |Δi|>4): 193; chains: 1; bounding box: 56×36×57 Å

Mean predicted aligned error: 3.39 Å